Protein AF-A0A959NX27-F1 (afdb_monomer_lite)

Radius of gyration: 16.1 Å; chains: 1; bounding box: 42×27×46 Å

pLDDT: mean 94.36, std 4.88, range [65.06, 98.5]

Sequence (98 aa):
LVPRQDFQNFAYITDLAEFVITDGGSNQEELSYIGKPTILFREYTERTEGLEENVVLSKFDHDLIFDFVKNYKDYQRKPLNLKVTPSKLIVEFVKRST

Foldseek 3Di:
DDPDDDPVVVLVVQLPDQAEEDCDPVVLQSCLQQQGQYENADLDDPDPRLDVARYDDPNVPPVVVVVCVVPNVRNGDHGDDDPDDVVVVVVVVVVVVD

Structure (mmCIF, N/CA/C/O backbone):
data_AF-A0A959NX27-F1
#
_entry.id   AF-A0A959NX27-F1
#
loop_
_atom_site.group_PDB
_atom_site.id
_atom_site.type_symbol
_atom_site.label_atom_id
_atom_site.label_alt_id
_atom_site.label_comp_id
_atom_site.label_asym_id
_atom_site.label_entity_id
_atom_site.label_seq_id
_atom_site.pdbx_PDB_ins_code
_atom_site.Cartn_x
_atom_site.Cartn_y
_atom_site.Cartn_z
_atom_site.occupancy
_atom_site.B_iso_or_equiv
_atom_site.auth_seq_id
_atom_site.auth_comp_id
_atom_site.auth_asym_id
_atom_site.auth_atom_id
_atom_site.pdbx_PDB_model_num
ATOM 1 N N . LEU A 1 1 ? 17.582 11.004 3.378 1.00 83.12 1 LEU A N 1
ATOM 2 C CA . LEU A 1 1 ? 16.311 10.337 3.745 1.00 83.12 1 LEU A CA 1
ATOM 3 C C . LEU A 1 1 ? 15.424 11.353 4.443 1.00 83.12 1 LEU A C 1
ATOM 5 O O . 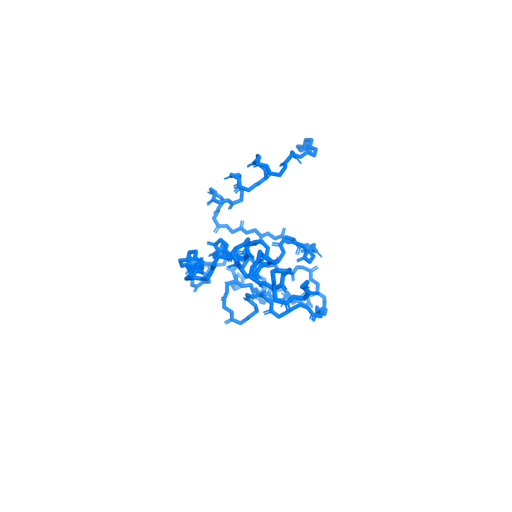LEU A 1 1 ? 15.955 12.182 5.175 1.00 83.12 1 LEU A O 1
ATOM 9 N N . VAL A 1 2 ? 14.116 11.315 4.195 1.00 90.06 2 VAL A N 1
ATOM 10 C CA . VAL A 1 2 ? 13.145 12.131 4.940 1.00 90.06 2 VAL A CA 1
ATOM 11 C C . VAL A 1 2 ? 13.007 11.540 6.356 1.00 90.06 2 VAL A C 1
ATOM 13 O O . VAL A 1 2 ? 13.046 10.314 6.482 1.00 90.06 2 VAL A O 1
ATOM 16 N N . PRO A 1 3 ? 12.884 12.352 7.426 1.00 94.81 3 PRO A N 1
ATOM 17 C CA . PRO A 1 3 ? 12.618 11.841 8.773 1.00 94.81 3 PRO A CA 1
ATOM 18 C C . PRO A 1 3 ? 11.346 10.986 8.831 1.00 94.81 3 PRO A C 1
ATOM 20 O O . PRO A 1 3 ? 10.479 11.096 7.963 1.00 94.81 3 PRO A O 1
ATOM 23 N N . ARG A 1 4 ? 11.192 10.164 9.877 1.00 91.75 4 ARG A N 1
ATOM 24 C CA . ARG A 1 4 ? 9.943 9.419 10.089 1.00 91.75 4 ARG A CA 1
ATOM 25 C C . ARG A 1 4 ? 8.781 10.404 10.207 1.00 91.75 4 ARG A C 1
ATOM 27 O O . ARG A 1 4 ? 8.795 11.270 11.076 1.00 91.75 4 ARG A O 1
ATOM 34 N N . GLN A 1 5 ? 7.797 10.246 9.332 1.00 94.38 5 GLN A N 1
ATOM 35 C CA . GLN A 1 5 ? 6.584 11.048 9.352 1.00 94.38 5 GLN A CA 1
ATOM 36 C C . GLN A 1 5 ? 5.635 10.531 10.436 1.00 94.38 5 GLN A C 1
ATOM 38 O O . GLN A 1 5 ? 5.629 9.338 10.761 1.00 94.38 5 GLN A O 1
ATOM 43 N N . ASP A 1 6 ? 4.838 11.429 11.003 1.00 95.56 6 ASP A N 1
ATOM 44 C CA . ASP A 1 6 ? 3.630 11.020 11.710 1.00 95.56 6 ASP A CA 1
ATOM 45 C C . ASP A 1 6 ? 2.588 10.476 10.719 1.00 95.56 6 ASP A C 1
ATOM 47 O O . ASP A 1 6 ? 2.734 10.575 9.499 1.00 95.56 6 ASP A O 1
ATOM 51 N N . PHE A 1 7 ? 1.531 9.877 11.261 1.00 91.38 7 PHE A N 1
ATOM 52 C CA . PHE A 1 7 ? 0.495 9.233 10.464 1.00 91.38 7 PHE A CA 1
ATOM 53 C C . PHE A 1 7 ? -0.223 10.202 9.511 1.00 91.38 7 PHE A C 1
ATOM 55 O O . PHE A 1 7 ? -0.491 9.846 8.368 1.00 91.38 7 PHE A O 1
ATOM 62 N N . GLN A 1 8 ? -0.516 11.428 9.956 1.00 93.75 8 GLN A N 1
ATOM 63 C CA . GLN A 1 8 ? -1.277 12.395 9.159 1.00 93.75 8 GLN A CA 1
ATOM 64 C C . GLN A 1 8 ? -0.464 12.861 7.954 1.00 93.75 8 GLN A C 1
ATOM 66 O O . GLN A 1 8 ? -0.962 12.863 6.829 1.00 93.75 8 GLN A O 1
ATOM 71 N N . ASN A 1 9 ? 0.804 13.197 8.185 1.00 95.06 9 ASN A N 1
ATOM 72 C CA . ASN A 1 9 ? 1.726 13.589 7.131 1.00 95.06 9 ASN A CA 1
ATOM 73 C C . ASN A 1 9 ? 2.000 12.427 6.176 1.00 95.06 9 ASN A C 1
ATOM 75 O O . ASN A 1 9 ? 1.997 12.624 4.963 1.00 95.06 9 ASN A O 1
ATOM 79 N N . PHE A 1 10 ? 2.179 11.210 6.695 1.00 92.81 10 PHE A N 1
ATOM 80 C CA . PHE A 1 10 ? 2.347 10.026 5.858 1.00 92.81 10 PHE A CA 1
ATOM 81 C C . PHE A 1 10 ? 1.138 9.798 4.943 1.00 92.81 10 PHE A C 1
ATOM 83 O O . PHE A 1 10 ? 1.322 9.694 3.733 1.00 92.81 10 PHE A O 1
ATOM 90 N N . ALA A 1 11 ? -0.079 9.795 5.495 1.00 92.62 11 ALA A N 1
ATOM 91 C CA . ALA A 1 11 ? -1.312 9.608 4.731 1.00 92.62 11 ALA A CA 1
ATOM 92 C C . ALA A 1 11 ? -1.512 10.700 3.668 1.00 92.62 11 ALA A C 1
ATOM 94 O O . ALA A 1 11 ? -1.901 10.410 2.541 1.00 92.62 11 ALA A O 1
ATOM 95 N N . TYR A 1 12 ? -1.200 11.956 4.001 1.00 94.56 12 TYR A N 1
ATOM 96 C CA . TYR A 1 12 ? -1.278 13.065 3.051 1.00 94.56 12 TYR A CA 1
ATOM 97 C C . TYR A 1 12 ? -0.283 12.908 1.892 1.00 94.56 12 TYR A C 1
ATOM 99 O O . TYR A 1 12 ? -0.641 13.069 0.727 1.00 94.56 12 TYR A O 1
ATOM 107 N N . ILE A 1 13 ? 0.970 12.564 2.198 1.00 94.75 13 ILE A N 1
ATOM 108 C CA . ILE A 1 13 ? 2.013 12.386 1.182 1.00 94.75 13 ILE A CA 1
ATOM 109 C C . ILE A 1 13 ? 1.678 11.202 0.267 1.00 94.75 13 ILE A C 1
ATOM 111 O O . ILE A 1 13 ? 1.843 11.308 -0.949 1.00 94.75 13 ILE A O 1
ATOM 115 N N . THR A 1 14 ? 1.205 10.084 0.821 1.00 94.50 14 THR A N 1
ATOM 116 C CA . THR A 1 14 ? 0.860 8.900 0.023 1.00 94.50 14 THR A CA 1
ATOM 117 C C . THR A 1 14 ? -0.388 9.111 -0.826 1.00 94.50 14 THR A C 1
ATOM 119 O O . THR A 1 14 ? -0.423 8.615 -1.951 1.00 94.50 14 THR A O 1
ATOM 122 N N . ASP A 1 15 ? -1.368 9.892 -0.365 1.00 93.50 15 ASP A N 1
ATOM 123 C CA . ASP A 1 15 ? -2.539 10.267 -1.169 1.00 93.50 15 ASP A CA 1
ATOM 124 C C . ASP A 1 15 ? -2.162 11.137 -2.382 1.00 93.50 15 ASP A C 1
ATOM 126 O O . ASP A 1 15 ? -2.715 10.966 -3.471 1.00 93.50 15 ASP A O 1
ATOM 130 N N . LEU A 1 16 ? -1.152 12.001 -2.243 1.00 95.38 16 LEU A N 1
ATOM 131 C CA . LEU A 1 16 ? -0.637 12.823 -3.345 1.00 95.38 16 LEU A CA 1
ATOM 132 C C . LEU A 1 16 ? 0.328 12.094 -4.288 1.00 95.38 16 LEU A C 1
ATOM 134 O O . LEU A 1 16 ? 0.538 12.551 -5.412 1.00 95.38 16 LEU A O 1
ATOM 138 N N . ALA A 1 17 ? 0.927 10.984 -3.858 1.00 96.50 17 ALA A N 1
ATOM 139 C CA . ALA A 1 17 ? 1.852 10.217 -4.686 1.00 96.50 17 ALA A CA 1
ATOM 140 C C . ALA A 1 17 ? 1.149 9.606 -5.911 1.00 96.50 17 ALA A C 1
ATOM 142 O O . ALA A 1 17 ? -0.052 9.347 -5.890 1.00 96.50 17 ALA A O 1
ATOM 143 N N . GLU A 1 18 ? 1.884 9.315 -6.981 1.00 97.69 18 GLU A N 1
ATOM 144 C CA . GLU A 1 18 ? 1.313 8.603 -8.135 1.00 97.69 18 GLU A CA 1
ATOM 145 C C . GLU A 1 18 ? 1.104 7.113 -7.837 1.00 97.69 18 GLU A C 1
ATOM 147 O O . GLU A 1 18 ? 0.058 6.544 -8.148 1.00 97.69 18 GLU A O 1
ATOM 152 N N . PHE A 1 19 ? 2.081 6.509 -7.163 1.00 98.12 19 PHE A N 1
ATOM 153 C CA . PHE A 1 19 ? 2.043 5.153 -6.634 1.00 98.12 19 PHE A CA 1
ATOM 154 C C . PHE A 1 19 ? 2.983 5.041 -5.428 1.00 98.12 19 PHE A C 1
ATOM 156 O O . PHE A 1 19 ? 3.802 5.930 -5.178 1.00 98.12 19 PHE A O 1
ATOM 163 N N . VAL A 1 20 ? 2.884 3.940 -4.685 1.00 98.00 20 VAL A N 1
ATOM 164 C CA . VAL A 1 20 ? 3.747 3.647 -3.532 1.00 98.00 20 VAL A CA 1
ATOM 165 C C . VAL A 1 20 ? 4.404 2.277 -3.692 1.00 98.00 20 VAL A C 1
ATOM 167 O O . VAL A 1 20 ? 3.800 1.338 -4.193 1.00 98.00 20 VAL A O 1
ATOM 170 N N . ILE A 1 21 ? 5.654 2.146 -3.255 1.00 97.69 21 ILE A N 1
ATOM 171 C CA . ILE A 1 21 ? 6.326 0.852 -3.094 1.00 97.69 21 ILE A CA 1
ATOM 172 C C . ILE A 1 21 ? 6.594 0.673 -1.603 1.00 97.69 21 ILE A C 1
ATOM 174 O O . ILE A 1 21 ? 7.177 1.557 -0.974 1.00 97.69 21 ILE A O 1
ATOM 178 N N . THR A 1 22 ? 6.160 -0.440 -1.021 1.00 96.75 22 THR A N 1
ATOM 179 C CA . THR A 1 22 ? 6.342 -0.705 0.411 1.00 96.75 22 THR A CA 1
ATOM 180 C C . THR A 1 22 ? 6.507 -2.192 0.687 1.00 96.75 22 THR A C 1
ATOM 182 O O . THR A 1 22 ? 5.903 -3.019 0.020 1.00 96.75 22 THR A O 1
ATOM 185 N N . ASP A 1 23 ? 7.309 -2.545 1.683 1.00 96.50 23 ASP A N 1
ATOM 186 C CA . ASP A 1 23 ? 7.406 -3.887 2.268 1.00 96.50 23 ASP A CA 1
ATOM 187 C C . ASP A 1 23 ? 6.496 -4.055 3.506 1.00 96.50 23 ASP A C 1
ATOM 189 O O . ASP A 1 23 ? 6.365 -5.152 4.049 1.00 96.50 23 ASP A O 1
ATOM 193 N N . GLY A 1 24 ? 5.848 -2.976 3.959 1.00 95.00 24 GLY A N 1
ATOM 194 C CA . GLY A 1 24 ? 5.046 -2.944 5.178 1.00 95.00 24 GLY A CA 1
ATOM 195 C C . GLY A 1 24 ? 3.599 -3.389 4.965 1.00 95.00 24 GLY A C 1
ATOM 196 O O . GLY A 1 24 ? 2.863 -2.788 4.188 1.00 95.00 24 GLY A O 1
ATOM 197 N N . GLY A 1 25 ? 3.151 -4.382 5.737 1.00 93.06 25 GLY A N 1
ATOM 198 C CA . GLY A 1 25 ? 1.760 -4.850 5.705 1.00 93.06 25 GLY A CA 1
ATOM 199 C C . GLY A 1 25 ? 0.729 -3.817 6.186 1.00 93.06 25 GLY A C 1
ATOM 200 O O . GLY A 1 25 ? -0.320 -3.689 5.573 1.00 93.06 25 GLY A O 1
ATOM 201 N N . SER A 1 26 ? 1.043 -3.016 7.213 1.00 93.25 26 SER A N 1
ATOM 202 C CA . SER A 1 26 ? 0.146 -1.925 7.657 1.00 93.25 26 SER A CA 1
ATOM 203 C C . SER A 1 26 ? -0.071 -0.895 6.548 1.00 93.25 26 SER A C 1
ATOM 205 O O . SER A 1 26 ? -1.187 -0.447 6.307 1.00 93.25 26 SER A O 1
ATOM 207 N N . ASN A 1 27 ? 1.001 -0.565 5.820 1.00 95.00 27 ASN A N 1
ATOM 208 C CA . ASN A 1 27 ? 0.916 0.351 4.691 1.00 95.00 27 ASN A CA 1
ATOM 209 C C . ASN A 1 27 ? 0.086 -0.262 3.556 1.00 95.00 27 ASN A C 1
ATOM 211 O O . ASN A 1 27 ? -0.706 0.452 2.953 1.00 95.00 27 ASN A O 1
ATOM 215 N N . GLN A 1 28 ? 0.225 -1.568 3.278 1.00 96.06 28 GLN A N 1
ATOM 216 C CA . GLN A 1 28 ? -0.643 -2.276 2.325 1.00 96.06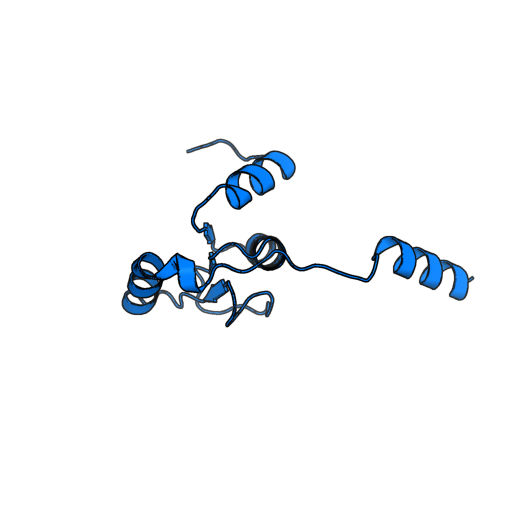 28 GLN A CA 1
ATOM 217 C C . GLN A 1 28 ? -2.125 -2.068 2.672 1.00 96.06 28 GLN A C 1
ATOM 219 O O . GLN A 1 28 ? -2.901 -1.686 1.798 1.00 96.06 28 GLN A O 1
ATOM 224 N N . GLU A 1 29 ? -2.516 -2.290 3.930 1.00 94.69 29 GLU A N 1
ATOM 225 C CA . GLU A 1 29 ? -3.909 -2.144 4.370 1.00 94.69 29 GLU A CA 1
ATOM 226 C C . GLU A 1 29 ? -4.401 -0.710 4.144 1.00 94.69 29 GLU A C 1
ATOM 228 O O . GLU A 1 29 ? -5.406 -0.500 3.465 1.00 94.69 29 GLU A O 1
ATOM 233 N N . GLU A 1 30 ? -3.664 0.291 4.621 1.00 94.38 30 GLU A N 1
ATOM 234 C CA . GLU A 1 30 ? -4.023 1.710 4.486 1.00 94.38 30 GLU A CA 1
ATOM 235 C C . GLU A 1 30 ? -4.125 2.162 3.021 1.00 94.38 30 GLU A C 1
ATOM 237 O O . GLU A 1 30 ? -5.111 2.787 2.619 1.00 94.38 30 GLU A O 1
ATOM 242 N N . LEU A 1 31 ? -3.140 1.803 2.196 1.00 95.94 31 LEU A N 1
ATOM 243 C CA . LEU A 1 31 ? -3.106 2.156 0.775 1.00 95.94 31 LEU A CA 1
ATOM 244 C C . LEU A 1 31 ? -4.208 1.442 -0.012 1.00 95.94 31 LEU A C 1
ATOM 246 O O . LEU A 1 31 ? -4.712 1.999 -0.991 1.00 95.94 31 LEU A O 1
ATOM 250 N N . SER A 1 32 ? -4.637 0.254 0.430 1.00 95.75 32 SER A N 1
ATOM 251 C CA . SER A 1 32 ? -5.831 -0.397 -0.109 1.00 95.75 32 SER A CA 1
ATOM 252 C C . SER A 1 32 ? -7.074 0.468 0.117 1.00 95.75 32 SER A C 1
ATOM 254 O O . SER A 1 32 ? -7.823 0.698 -0.833 1.00 95.75 32 SER A O 1
ATOM 256 N N . TYR A 1 33 ? -7.268 1.029 1.316 1.00 93.44 33 TYR A N 1
ATOM 257 C CA . TYR A 1 33 ? -8.426 1.874 1.623 1.00 93.44 33 TYR A CA 1
ATOM 258 C C . TYR A 1 33 ? -8.428 3.175 0.828 1.00 93.44 33 TYR A C 1
ATOM 260 O O . TYR A 1 33 ? -9.483 3.590 0.346 1.00 93.44 33 TYR A O 1
ATOM 268 N N . ILE A 1 34 ? -7.259 3.789 0.651 1.00 94.25 34 ILE A N 1
ATOM 269 C CA . ILE A 1 34 ? -7.095 5.010 -0.151 1.00 94.25 34 ILE A CA 1
ATOM 270 C C . ILE A 1 34 ? -7.250 4.710 -1.652 1.00 94.25 34 ILE A C 1
ATOM 272 O O . ILE A 1 34 ? -7.704 5.558 -2.414 1.00 94.25 34 ILE A O 1
ATOM 276 N N . GLY A 1 35 ? -6.922 3.493 -2.090 1.00 96.06 35 GLY A N 1
ATOM 277 C CA . GLY A 1 35 ? -6.980 3.103 -3.498 1.00 96.06 35 GLY A CA 1
ATOM 278 C C . GLY A 1 35 ? -5.768 3.554 -4.316 1.00 96.06 35 GLY A C 1
ATOM 279 O O . GLY A 1 35 ? -5.860 3.707 -5.536 1.00 96.06 35 GLY A O 1
ATOM 280 N N . LYS A 1 36 ? -4.634 3.782 -3.647 1.00 97.62 36 LYS A N 1
ATOM 281 C CA . LYS A 1 36 ? -3.374 4.188 -4.275 1.00 97.62 36 LYS A CA 1
ATOM 282 C C . LYS A 1 36 ? -2.723 2.978 -4.962 1.00 97.62 36 LYS A C 1
ATOM 284 O O . LYS A 1 36 ? -2.559 1.956 -4.286 1.00 97.62 36 LYS A O 1
ATOM 289 N N . PRO A 1 37 ? -2.319 3.062 -6.245 1.00 98.31 37 PRO A N 1
ATOM 290 C CA . PRO A 1 37 ? -1.497 2.030 -6.868 1.00 98.31 37 PRO A CA 1
ATOM 291 C C . PRO A 1 37 ? -0.290 1.710 -5.996 1.00 98.31 37 PRO A C 1
ATOM 293 O O . PRO A 1 37 ? 0.450 2.614 -5.599 1.00 98.31 37 PRO A O 1
ATOM 296 N N . THR A 1 38 ? -0.106 0.438 -5.666 1.00 98.38 38 THR A N 1
ATOM 297 C CA . THR A 1 38 ? 0.900 0.028 -4.690 1.00 98.38 38 THR A CA 1
ATOM 298 C C . THR A 1 38 ? 1.610 -1.242 -5.126 1.00 98.38 38 THR A C 1
ATOM 300 O O . THR A 1 38 ? 0.971 -2.255 -5.392 1.00 98.38 38 THR A O 1
ATOM 303 N N . ILE A 1 39 ? 2.940 -1.224 -5.116 1.00 98.31 39 ILE A N 1
ATOM 304 C CA . ILE A 1 39 ? 3.736 -2.451 -5.111 1.00 98.31 39 ILE A CA 1
ATOM 305 C C . ILE A 1 39 ? 3.982 -2.854 -3.663 1.00 98.31 39 ILE A C 1
ATOM 307 O O . ILE A 1 39 ? 4.616 -2.119 -2.899 1.00 98.31 39 ILE A O 1
ATOM 311 N N . LEU A 1 40 ? 3.530 -4.052 -3.308 1.00 98.19 40 LEU A N 1
ATOM 312 C CA . LEU A 1 40 ? 3.956 -4.726 -2.095 1.00 98.19 40 LEU A CA 1
ATOM 313 C C . LEU A 1 40 ? 5.247 -5.487 -2.393 1.00 98.19 40 LEU A C 1
ATOM 315 O O . LEU A 1 40 ? 5.242 -6.521 -3.063 1.00 98.19 40 LEU A O 1
ATOM 319 N N . PHE A 1 41 ? 6.362 -4.960 -1.904 1.00 97.69 41 PHE A N 1
ATOM 320 C CA . PHE A 1 41 ? 7.704 -5.457 -2.173 1.00 97.69 41 PHE A CA 1
ATOM 321 C C . PHE A 1 41 ? 8.052 -6.653 -1.273 1.00 97.69 41 PHE A C 1
ATOM 323 O O . PHE A 1 41 ? 8.899 -6.572 -0.385 1.00 97.69 41 PHE A O 1
ATOM 330 N N . ARG A 1 42 ? 7.331 -7.762 -1.470 1.00 97.06 42 ARG A N 1
ATOM 331 C CA . ARG A 1 42 ? 7.446 -9.017 -0.711 1.00 97.06 42 ARG A CA 1
ATOM 332 C C . ARG A 1 42 ? 7.287 -10.220 -1.644 1.00 97.06 42 ARG A C 1
ATOM 334 O O . ARG A 1 42 ? 6.715 -10.105 -2.725 1.00 97.06 42 ARG A O 1
ATOM 341 N N . GLU A 1 43 ? 7.725 -11.389 -1.179 1.00 97.12 43 GLU A N 1
ATOM 342 C CA . GLU A 1 43 ? 7.472 -12.672 -1.854 1.00 97.12 43 GLU A CA 1
ATOM 343 C C . GLU A 1 43 ? 6.107 -13.276 -1.500 1.00 97.12 43 GLU A C 1
ATOM 345 O O . GLU A 1 43 ? 5.407 -13.801 -2.363 1.00 97.12 43 GLU A O 1
ATOM 350 N N . TYR A 1 44 ? 5.691 -13.131 -0.240 1.00 95.56 44 TYR A N 1
ATOM 351 C CA . TYR A 1 44 ? 4.416 -13.620 0.280 1.00 95.56 44 TYR A CA 1
ATOM 352 C C . TYR A 1 44 ? 3.786 -12.568 1.190 1.00 95.56 44 TYR A C 1
ATOM 354 O O . TYR A 1 44 ? 4.489 -11.783 1.835 1.00 95.56 44 TYR A O 1
ATOM 362 N N . THR A 1 45 ? 2.460 -12.587 1.283 1.00 94.88 45 THR A N 1
ATOM 363 C CA . THR A 1 45 ? 1.708 -11.807 2.265 1.00 94.88 45 THR A CA 1
ATOM 364 C C . THR A 1 45 ? 0.513 -12.614 2.752 1.00 94.88 45 THR A C 1
ATOM 366 O O . THR A 1 45 ? -0.130 -13.331 1.991 1.00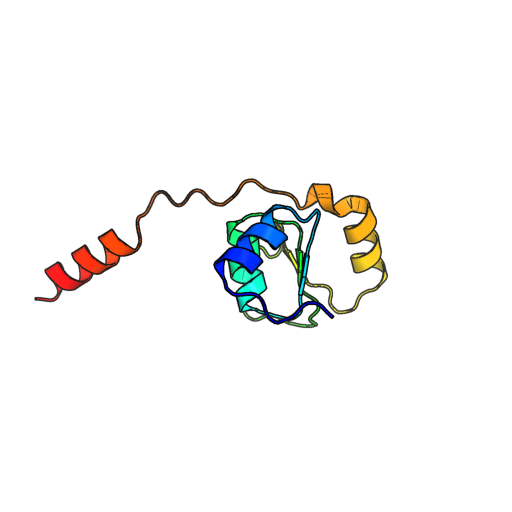 94.88 45 THR A O 1
ATOM 369 N N . GLU A 1 46 ? 0.247 -12.514 4.043 1.00 93.25 46 GLU A N 1
ATOM 370 C CA . GLU A 1 46 ? -0.927 -13.055 4.717 1.00 93.25 46 GLU A CA 1
ATOM 371 C C . GLU A 1 46 ? -2.157 -12.141 4.577 1.00 93.25 46 GLU A C 1
ATOM 373 O O . GLU A 1 46 ? -3.275 -12.555 4.872 1.00 93.25 46 GLU A O 1
ATOM 378 N N . ARG A 1 47 ? -1.935 -10.894 4.143 1.00 92.69 47 ARG A N 1
ATOM 379 C CA . ARG A 1 47 ? -2.946 -9.844 4.005 1.00 92.69 47 ARG A CA 1
ATOM 380 C C . ARG A 1 47 ? -3.530 -9.838 2.607 1.00 92.69 47 ARG A C 1
ATOM 382 O O . ARG A 1 47 ? -2.786 -9.770 1.627 1.00 92.69 47 ARG A O 1
ATOM 389 N N . THR A 1 48 ? -4.851 -9.850 2.520 1.00 95.25 48 THR A N 1
ATOM 390 C CA . THR A 1 48 ? -5.586 -9.872 1.250 1.00 95.25 48 THR A CA 1
ATOM 391 C C . THR A 1 48 ? -5.969 -8.480 0.756 1.00 95.25 48 THR A C 1
ATOM 393 O O . THR A 1 48 ? -6.383 -8.320 -0.386 1.00 95.25 48 THR A O 1
ATOM 396 N N . GLU A 1 49 ? -5.837 -7.463 1.603 1.00 95.8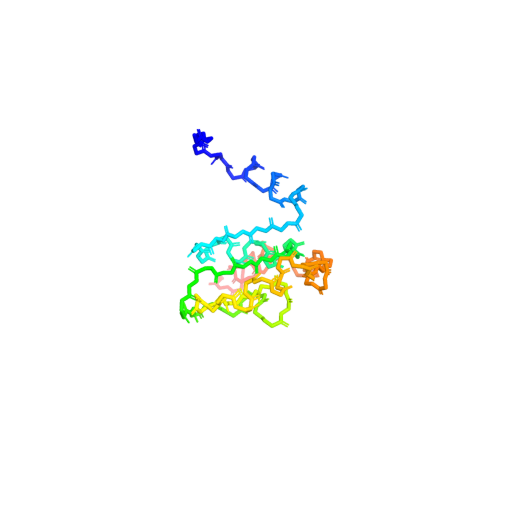1 49 GLU A N 1
ATOM 397 C CA . GLU A 1 49 ? -6.292 -6.101 1.354 1.00 95.81 49 GLU A CA 1
ATOM 398 C C . GLU A 1 49 ? -5.635 -5.509 0.100 1.00 95.81 49 GLU A C 1
ATOM 400 O O . GLU A 1 49 ? -4.412 -5.356 0.023 1.00 95.81 49 GLU A O 1
ATOM 405 N N . GLY A 1 50 ? -6.476 -5.183 -0.885 1.00 95.62 50 GLY A N 1
ATOM 406 C CA . GLY A 1 50 ? -6.091 -4.558 -2.148 1.00 95.62 50 GLY A CA 1
ATOM 407 C C . GLY A 1 50 ? -5.362 -5.467 -3.139 1.00 95.62 50 GLY A C 1
ATOM 408 O O . GLY A 1 50 ? -5.083 -5.002 -4.245 1.00 95.62 50 GLY A O 1
ATOM 409 N N . LEU A 1 51 ? -5.047 -6.721 -2.783 1.00 96.38 51 LEU A N 1
ATOM 410 C CA . LEU A 1 51 ? -4.446 -7.668 -3.726 1.00 96.38 51 LEU A CA 1
ATOM 411 C C . LEU A 1 51 ? -5.375 -7.886 -4.918 1.00 96.38 51 LEU A C 1
ATOM 413 O O . LEU A 1 51 ? -6.590 -7.920 -4.754 1.00 96.38 51 LEU A O 1
ATOM 417 N N . GLU A 1 52 ? -4.784 -8.029 -6.106 1.00 89.00 52 GLU A N 1
ATOM 418 C CA . GLU A 1 52 ? -5.507 -8.185 -7.383 1.00 89.00 52 GLU A CA 1
ATOM 419 C C . GLU A 1 52 ? -6.359 -6.961 -7.779 1.00 89.00 52 GLU A C 1
ATOM 421 O O . GLU A 1 52 ? -6.996 -6.964 -8.830 1.00 89.00 52 GLU A O 1
ATOM 426 N N . GLU A 1 53 ? -6.336 -5.893 -6.975 1.00 95.38 53 GLU A N 1
ATOM 427 C CA . GLU A 1 53 ? -7.012 -4.626 -7.237 1.00 95.38 53 GLU A CA 1
ATOM 428 C C . GLU A 1 53 ? -5.979 -3.503 -7.410 1.00 95.38 53 GLU A C 1
ATOM 430 O O . GLU A 1 53 ? -5.443 -3.312 -8.495 1.00 95.38 53 GLU A O 1
ATOM 435 N N . ASN A 1 54 ? -5.683 -2.746 -6.348 1.00 97.44 54 ASN A N 1
ATOM 436 C CA . ASN A 1 54 ? -4.743 -1.624 -6.385 1.00 97.44 54 ASN A CA 1
ATOM 437 C C . ASN A 1 54 ? -3.353 -1.967 -5.832 1.00 97.44 54 ASN A C 1
ATOM 439 O O . ASN A 1 54 ? -2.445 -1.138 -5.911 1.00 97.44 54 ASN A O 1
ATOM 443 N N . VAL A 1 55 ? -3.190 -3.157 -5.252 1.00 98.06 55 VAL A N 1
ATOM 444 C CA . VAL A 1 55 ? -1.932 -3.660 -4.701 1.00 98.06 55 VAL A CA 1
ATOM 445 C C . VAL A 1 55 ? -1.450 -4.844 -5.532 1.00 98.06 55 VAL A C 1
ATOM 447 O O . VAL A 1 55 ? -2.155 -5.839 -5.704 1.00 98.06 55 VAL A O 1
ATOM 450 N N . VAL A 1 56 ? -0.202 -4.768 -5.981 1.00 98.06 56 VAL A N 1
ATOM 451 C CA . VAL A 1 56 ? 0.485 -5.844 -6.693 1.00 98.06 56 VAL A CA 1
ATOM 452 C C . VAL A 1 56 ? 1.589 -6.409 -5.803 1.00 98.06 56 VAL A C 1
ATOM 454 O O . VAL A 1 56 ? 2.497 -5.690 -5.385 1.00 98.06 56 VAL A O 1
ATOM 457 N N . LEU A 1 57 ? 1.524 -7.709 -5.510 1.00 98.00 57 LEU A N 1
ATOM 458 C CA . LEU A 1 57 ? 2.596 -8.425 -4.818 1.00 98.00 57 LEU A CA 1
ATOM 459 C C . LEU A 1 57 ? 3.762 -8.642 -5.786 1.00 98.00 57 LEU A C 1
ATOM 461 O O . LEU A 1 57 ? 3.616 -9.375 -6.762 1.00 98.00 57 LEU A O 1
ATOM 465 N N . SER A 1 58 ? 4.911 -8.019 -5.514 1.00 97.75 58 SER A N 1
ATOM 466 C CA . SER A 1 58 ? 6.015 -7.992 -6.476 1.00 97.75 58 SER A CA 1
ATOM 467 C C . SER A 1 58 ? 6.631 -9.358 -6.732 1.00 97.75 58 SER A C 1
ATOM 469 O O . SER A 1 58 ? 7.096 -9.608 -7.837 1.00 97.75 58 SER A O 1
ATOM 471 N N . LYS A 1 59 ? 6.723 -10.208 -5.701 1.00 98.00 59 LYS A N 1
ATOM 472 C CA . LYS A 1 59 ? 7.520 -11.448 -5.716 1.00 98.00 59 LYS A CA 1
ATOM 473 C C . LYS A 1 59 ? 8.967 -11.254 -6.173 1.00 98.00 59 LYS A C 1
ATOM 475 O O . LYS A 1 59 ? 9.618 -12.202 -6.596 1.00 98.00 59 LYS A O 1
ATOM 480 N N . PHE A 1 60 ? 9.451 -10.014 -6.085 1.00 97.81 60 PHE A N 1
ATOM 481 C CA . PHE A 1 60 ? 10.718 -9.564 -6.661 1.00 97.81 60 PHE A CA 1
ATOM 482 C C . PHE A 1 60 ? 10.862 -9.864 -8.166 1.00 97.81 60 PHE A C 1
ATOM 484 O O . PHE A 1 60 ? 11.974 -9.890 -8.688 1.00 97.81 60 PHE A O 1
ATOM 491 N N . ASP A 1 61 ? 9.743 -10.054 -8.867 1.00 98.50 61 ASP A N 1
ATOM 492 C CA . ASP A 1 61 ? 9.699 -10.242 -10.309 1.00 98.50 61 ASP A CA 1
ATOM 493 C C . ASP A 1 61 ? 9.912 -8.889 -10.996 1.00 98.50 61 ASP A C 1
ATOM 495 O O . ASP A 1 61 ? 9.120 -7.951 -10.860 1.00 98.50 61 ASP A O 1
ATOM 499 N N . HIS A 1 62 ? 11.032 -8.778 -11.706 1.00 97.94 62 HIS A N 1
ATOM 500 C CA . HIS A 1 62 ? 11.417 -7.547 -12.379 1.00 97.94 62 HIS A CA 1
ATOM 501 C C . HIS A 1 62 ? 10.430 -7.154 -13.477 1.00 97.94 62 HIS A C 1
ATOM 503 O O . HIS A 1 62 ? 10.089 -5.975 -13.561 1.00 97.94 62 HIS A O 1
ATOM 509 N N . ASP A 1 63 ? 9.962 -8.103 -14.285 1.00 98.44 63 ASP A N 1
ATOM 510 C CA . ASP A 1 63 ? 9.075 -7.814 -15.411 1.00 98.44 63 ASP A CA 1
ATOM 511 C C . ASP A 1 63 ? 7.734 -7.286 -14.902 1.00 98.44 63 ASP A C 1
ATOM 513 O O . ASP A 1 63 ? 7.233 -6.279 -15.403 1.00 98.44 63 ASP A O 1
ATOM 517 N N . LEU A 1 64 ? 7.210 -7.887 -13.832 1.00 98.00 64 LEU A N 1
ATOM 518 C CA . LEU A 1 64 ? 6.000 -7.427 -13.155 1.00 98.00 64 LEU A CA 1
ATOM 519 C C . LEU A 1 64 ? 6.171 -6.026 -12.551 1.00 98.00 64 LEU A C 1
ATOM 521 O O . LEU A 1 64 ? 5.289 -5.179 -12.702 1.00 98.00 64 LEU A O 1
ATOM 525 N N . ILE A 1 65 ? 7.298 -5.747 -11.887 1.00 98.25 65 ILE A N 1
ATOM 526 C CA . ILE A 1 65 ? 7.568 -4.412 -11.331 1.00 98.25 65 ILE A CA 1
ATOM 527 C C . ILE A 1 65 ? 7.660 -3.372 -12.456 1.00 98.25 65 ILE A C 1
ATOM 529 O O . ILE A 1 65 ? 7.094 -2.285 -12.332 1.00 98.25 65 ILE A O 1
ATOM 533 N N . PHE A 1 66 ? 8.359 -3.682 -13.550 1.00 98.31 66 PHE A N 1
ATOM 534 C CA . PHE A 1 66 ? 8.490 -2.773 -14.689 1.00 98.31 66 PHE A CA 1
ATOM 535 C C . PHE A 1 66 ? 7.152 -2.529 -15.388 1.00 98.31 66 PHE A C 1
ATOM 537 O O . PHE A 1 66 ? 6.850 -1.381 -15.727 1.00 98.31 66 PHE A O 1
ATOM 544 N N . ASP A 1 67 ? 6.344 -3.572 -15.571 1.00 98.38 67 ASP A N 1
ATOM 545 C CA . ASP A 1 67 ? 5.002 -3.446 -16.135 1.00 98.38 67 ASP A CA 1
ATOM 546 C C . ASP A 1 67 ? 4.106 -2.573 -15.247 1.00 98.38 67 ASP A C 1
ATOM 548 O O . ASP A 1 67 ? 3.490 -1.623 -15.735 1.00 98.38 67 ASP A O 1
ATOM 552 N N . PHE A 1 68 ? 4.135 -2.788 -13.928 1.00 98.19 68 PHE A N 1
ATOM 553 C CA . PHE A 1 68 ? 3.435 -1.923 -12.981 1.00 98.19 68 PHE A CA 1
ATOM 554 C C . PHE A 1 68 ? 3.889 -0.467 -13.098 1.00 98.19 68 PHE A C 1
ATOM 556 O O . PHE A 1 68 ? 3.054 0.421 -13.203 1.00 98.19 68 PHE A O 1
ATOM 563 N N . VAL A 1 69 ? 5.195 -0.181 -13.104 1.00 97.69 69 VAL A N 1
ATOM 564 C CA . VAL A 1 69 ? 5.688 1.208 -13.185 1.00 97.69 69 VAL A CA 1
ATOM 565 C C . VAL A 1 69 ? 5.256 1.879 -14.491 1.00 97.69 69 VAL A C 1
ATOM 567 O O . VAL A 1 69 ? 4.976 3.077 -14.505 1.00 97.69 69 VAL A O 1
ATOM 570 N N . LYS A 1 70 ? 5.157 1.124 -15.589 1.00 98.25 70 LYS A N 1
ATOM 571 C CA . LYS A 1 70 ? 4.670 1.637 -16.874 1.00 98.25 70 LYS A CA 1
ATOM 572 C C . LYS A 1 70 ? 3.158 1.895 -16.867 1.00 98.25 70 LYS A C 1
ATOM 574 O O . LYS A 1 70 ? 2.712 2.860 -17.487 1.00 98.25 70 LYS A O 1
ATOM 579 N N . ASN A 1 71 ? 2.400 1.063 -16.155 1.00 98.12 71 ASN A N 1
ATOM 580 C CA . ASN A 1 71 ? 0.940 0.999 -16.220 1.00 98.12 71 ASN A CA 1
ATOM 581 C C . ASN A 1 71 ? 0.252 1.265 -14.862 1.00 98.12 71 ASN A C 1
ATOM 583 O O . ASN A 1 71 ? -0.894 0.880 -14.661 1.00 98.12 71 ASN A O 1
ATOM 587 N N . TYR A 1 72 ? 0.912 1.940 -13.910 1.00 98.12 72 TYR A N 1
ATOM 588 C CA . TYR A 1 72 ? 0.435 2.074 -12.517 1.00 98.12 72 TYR A CA 1
ATOM 589 C C . TYR A 1 72 ? -0.975 2.671 -12.407 1.00 98.12 72 TYR A C 1
ATOM 591 O O . TYR A 1 72 ? -1.704 2.382 -11.462 1.00 98.12 72 TYR A O 1
ATOM 599 N N . LYS A 1 73 ? -1.373 3.495 -13.383 1.00 97.69 73 LYS A N 1
ATOM 600 C CA . LYS A 1 73 ? -2.701 4.118 -13.449 1.00 97.69 73 LYS A CA 1
ATOM 601 C C . LYS A 1 73 ? -3.831 3.097 -13.555 1.00 97.69 73 LYS A C 1
ATOM 603 O O . LYS A 1 73 ? -4.923 3.385 -13.075 1.00 97.69 73 LYS A O 1
ATOM 608 N N . ASP A 1 74 ? -3.568 1.917 -14.109 1.00 97.44 74 ASP A N 1
ATOM 609 C CA . ASP A 1 74 ? -4.559 0.842 -14.238 1.00 97.44 74 ASP A CA 1
ATOM 610 C C . ASP A 1 74 ? -4.938 0.251 -12.873 1.00 97.44 74 ASP A C 1
ATOM 612 O O . ASP A 1 74 ? -6.040 -0.259 -12.689 1.00 97.44 74 ASP A O 1
ATOM 616 N N . TYR A 1 75 ? -4.052 0.402 -11.886 1.00 97.25 75 TYR A N 1
ATOM 617 C CA . TYR A 1 75 ? -4.255 -0.022 -10.503 1.00 97.25 75 TYR A CA 1
ATOM 618 C C . TYR A 1 75 ? -4.860 1.091 -9.635 1.00 97.25 75 TYR A C 1
ATOM 620 O O . TYR A 1 75 ? -5.041 0.914 -8.429 1.00 97.25 75 TYR A O 1
ATOM 628 N N . GLN A 1 76 ? -5.148 2.272 -10.196 1.00 95.62 76 GLN A N 1
ATOM 629 C CA . GLN A 1 76 ? -5.725 3.366 -9.424 1.00 95.62 76 GLN A CA 1
ATOM 630 C C . GLN A 1 76 ? -7.221 3.137 -9.250 1.00 95.62 76 GLN A C 1
ATOM 632 O O . GLN A 1 76 ? -7.969 3.012 -10.219 1.00 95.62 76 GLN A O 1
ATOM 637 N N . ARG A 1 77 ? -7.686 3.168 -8.000 1.00 93.50 77 ARG A N 1
ATOM 638 C CA . ARG A 1 77 ? -9.112 3.053 -7.687 1.00 93.50 77 ARG A CA 1
ATOM 639 C C . ARG A 1 77 ? -9.597 4.210 -6.833 1.00 93.50 77 ARG A C 1
ATOM 641 O O . ARG A 1 77 ? -8.821 4.971 -6.263 1.00 93.50 77 ARG A O 1
ATOM 648 N N . LYS A 1 78 ? -10.918 4.345 -6.746 1.00 93.38 78 LYS A N 1
ATOM 649 C CA . LYS A 1 78 ? -11.533 5.278 -5.799 1.00 93.38 78 LYS A CA 1
ATOM 650 C C . LYS A 1 78 ? -11.325 4.765 -4.368 1.00 93.38 78 LYS A C 1
ATOM 652 O O . LYS A 1 78 ? -11.419 3.551 -4.175 1.00 93.38 78 LYS A O 1
ATOM 657 N N . PRO A 1 79 ? -11.130 5.659 -3.383 1.00 92.31 79 PRO A N 1
ATOM 658 C CA . PRO A 1 79 ? -11.101 5.269 -1.982 1.00 92.31 79 PRO A CA 1
ATOM 659 C C . PRO A 1 79 ? -12.336 4.448 -1.596 1.00 92.31 79 PRO A C 1
ATOM 661 O O . PRO A 1 79 ? -13.453 4.723 -2.057 1.00 92.31 79 PRO A O 1
ATOM 664 N N . LEU A 1 80 ? -12.140 3.443 -0.745 1.00 88.50 80 LEU A N 1
ATOM 665 C CA . LEU A 1 80 ? -13.215 2.581 -0.264 1.00 88.50 80 LEU A CA 1
ATOM 666 C C . LEU A 1 80 ? -14.230 3.401 0.542 1.00 88.50 80 LEU A C 1
ATOM 668 O O . LEU A 1 80 ? -13.914 3.989 1.574 1.00 88.50 80 LEU A O 1
ATOM 672 N N . ASN A 1 81 ? -15.485 3.403 0.090 1.00 83.44 81 ASN A N 1
ATOM 673 C CA . ASN A 1 81 ? -16.577 4.052 0.807 1.00 83.44 81 ASN A CA 1
ATOM 674 C C . ASN A 1 81 ? -17.268 3.052 1.743 1.00 83.44 81 ASN A C 1
ATOM 676 O O . ASN A 1 81 ? -18.183 2.323 1.344 1.00 83.44 81 ASN A O 1
ATOM 680 N N . LEU A 1 82 ? -16.822 3.013 2.998 1.00 81.19 82 LEU A N 1
ATOM 681 C CA . LEU A 1 82 ? -17.418 2.165 4.024 1.00 81.19 82 LEU A CA 1
ATOM 682 C C . LEU A 1 82 ? -18.758 2.761 4.480 1.00 81.19 82 LEU A C 1
ATOM 684 O O . LEU A 1 82 ? -18.811 3.762 5.189 1.00 81.19 82 LEU A O 1
ATOM 688 N N . LYS A 1 83 ? -19.868 2.109 4.111 1.00 83.69 83 LYS A N 1
ATOM 689 C CA . LYS A 1 83 ? -21.220 2.487 4.578 1.00 83.69 83 LYS A CA 1
ATOM 690 C C . LYS A 1 83 ? -21.427 2.248 6.076 1.00 83.69 83 LYS A C 1
ATOM 692 O O . LYS A 1 83 ? -22.386 2.748 6.661 1.00 83.69 83 LYS A O 1
ATOM 697 N N . VAL A 1 84 ? -20.569 1.429 6.673 1.00 82.88 84 VAL A N 1
ATOM 698 C CA . VAL A 1 84 ? -20.663 1.008 8.065 1.00 82.88 84 VAL A CA 1
ATOM 699 C C . VAL A 1 84 ? -19.688 1.827 8.890 1.00 82.88 84 VAL A C 1
ATOM 701 O O . VAL A 1 84 ? -18.532 1.983 8.515 1.00 82.88 84 VAL A O 1
ATOM 704 N N . THR A 1 85 ? -20.151 2.331 10.029 1.00 88.25 85 THR A N 1
ATOM 705 C CA . THR A 1 85 ? -19.322 3.077 10.972 1.00 88.25 85 THR A CA 1
ATOM 706 C C . THR A 1 85 ? -18.805 2.129 12.059 1.00 88.25 85 THR A C 1
ATOM 708 O O . THR A 1 85 ? -19.599 1.659 12.880 1.00 88.25 85 THR A O 1
ATOM 711 N N . PRO A 1 86 ? -17.488 1.833 12.111 1.00 88.31 86 PRO A N 1
ATOM 712 C CA . PRO A 1 86 ? -16.940 0.885 13.085 1.00 88.31 86 PRO A CA 1
ATOM 713 C C . PRO A 1 86 ? -17.239 1.284 14.531 1.00 88.31 86 PRO A C 1
ATOM 715 O O . PRO A 1 86 ? -17.598 0.444 15.350 1.00 88.31 86 PRO A O 1
ATOM 718 N N . SER A 1 87 ? -17.190 2.585 14.836 1.00 92.56 87 SER A N 1
ATOM 719 C CA . SER A 1 87 ? -17.537 3.112 16.159 1.00 92.56 87 SER A CA 1
ATOM 720 C C . SER A 1 87 ? -18.976 2.787 16.561 1.00 92.56 87 SER A C 1
ATOM 722 O O . SER A 1 87 ? -19.217 2.400 17.701 1.00 92.56 87 SER A O 1
ATOM 724 N N . LYS A 1 88 ? -19.933 2.872 15.629 1.00 91.81 88 L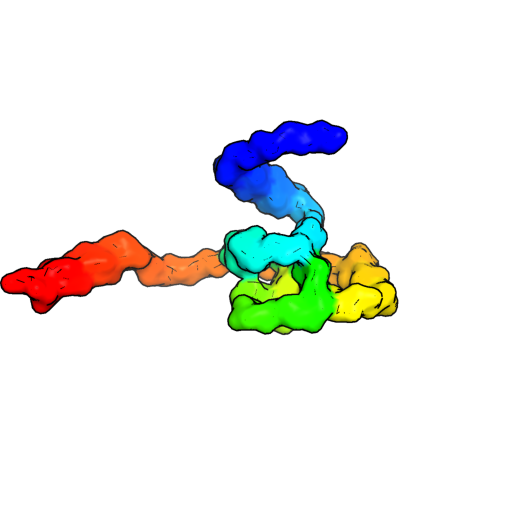YS A N 1
ATOM 725 C CA . LYS A 1 88 ? -21.328 2.505 15.893 1.00 91.81 88 LYS A CA 1
ATOM 726 C C . LYS A 1 88 ? -21.465 1.011 16.162 1.00 91.81 88 LYS A C 1
ATOM 728 O O . LYS A 1 88 ? -22.136 0.652 17.123 1.00 91.81 88 LYS A O 1
ATOM 733 N N . LEU A 1 89 ? -20.800 0.164 15.372 1.00 93.06 89 LEU A N 1
ATOM 734 C CA . LEU A 1 89 ? -20.794 -1.285 15.599 1.00 93.06 89 LEU A CA 1
ATOM 735 C C . LEU A 1 89 ? -20.235 -1.641 16.979 1.00 93.06 89 LEU A C 1
ATOM 737 O O . LEU A 1 89 ? -20.841 -2.435 17.693 1.00 93.06 89 LEU A O 1
ATOM 741 N N . ILE A 1 90 ? -19.116 -1.028 17.371 1.00 94.44 90 ILE A N 1
ATOM 742 C CA . ILE A 1 90 ? -18.498 -1.247 18.685 1.00 94.44 90 ILE A CA 1
ATOM 743 C C . ILE A 1 90 ? -19.457 -0.816 19.800 1.00 94.44 90 ILE A C 1
ATOM 745 O O . ILE A 1 90 ? -19.694 -1.579 20.734 1.00 94.44 90 ILE A O 1
ATOM 749 N N . VAL A 1 91 ? -20.061 0.373 19.693 1.00 94.88 91 VAL A N 1
ATOM 750 C CA . VAL A 1 91 ? -21.034 0.865 20.683 1.00 94.88 91 VAL A CA 1
ATOM 751 C C . VAL A 1 91 ? -22.246 -0.064 20.785 1.00 94.88 91 VAL A C 1
ATOM 753 O O . VAL A 1 91 ? -22.685 -0.376 21.890 1.00 94.88 91 VAL A O 1
ATOM 756 N N . GLU A 1 92 ? -22.798 -0.516 19.659 1.00 94.94 92 GLU A N 1
ATOM 757 C CA . GLU A 1 92 ? -23.932 -1.446 19.641 1.00 94.94 92 GLU A CA 1
ATOM 758 C C . GLU A 1 92 ? -23.571 -2.811 20.235 1.00 94.94 92 GLU A C 1
ATOM 760 O O . GLU A 1 92 ? -24.360 -3.367 20.997 1.00 94.94 92 GLU A O 1
ATOM 765 N N . PHE A 1 93 ? -22.380 -3.333 19.937 1.00 95.75 93 PHE A N 1
ATOM 766 C CA . PHE A 1 93 ? -21.885 -4.589 20.495 1.00 95.75 93 PHE A CA 1
ATOM 767 C C . PHE A 1 93 ? -21.747 -4.519 22.020 1.00 95.75 93 PHE A C 1
ATOM 769 O O . PHE A 1 93 ? -22.254 -5.390 22.730 1.00 95.75 93 PHE A O 1
ATOM 776 N N . VAL A 1 94 ? -21.119 -3.454 22.530 1.00 95.56 94 VAL A N 1
ATOM 777 C CA . VAL A 1 94 ? -20.937 -3.246 23.975 1.00 95.56 94 VAL A CA 1
ATOM 778 C C . VAL A 1 94 ? -22.291 -3.120 24.675 1.00 95.56 94 VAL A C 1
ATOM 780 O O . VAL A 1 94 ? -22.513 -3.776 25.689 1.00 95.56 94 VAL A O 1
ATOM 783 N N . LYS A 1 95 ? -23.235 -2.360 24.098 1.00 94.69 95 LYS A N 1
ATOM 784 C CA . LYS A 1 95 ? -24.600 -2.219 24.636 1.00 94.69 95 LYS A CA 1
ATOM 785 C C . LYS A 1 95 ? -25.392 -3.526 24.678 1.00 94.69 95 LYS A C 1
ATOM 787 O O . LYS A 1 95 ? -26.261 -3.651 25.524 1.00 94.69 95 LYS A O 1
ATOM 792 N N . ARG A 1 96 ? -25.152 -4.460 23.752 1.00 91.62 96 ARG A N 1
ATOM 793 C CA . ARG A 1 96 ? -25.826 -5.774 23.727 1.00 91.62 96 ARG A CA 1
ATOM 794 C C . ARG A 1 96 ? -25.210 -6.790 24.689 1.00 91.62 96 ARG A C 1
ATOM 796 O O . ARG A 1 96 ? -25.839 -7.805 24.960 1.00 91.62 96 ARG A O 1
ATOM 803 N N . SER A 1 97 ? -23.983 -6.541 25.142 1.00 83.88 97 SER A N 1
ATOM 804 C CA . SER A 1 97 ? -23.214 -7.447 26.006 1.00 83.88 97 SER A CA 1
ATOM 805 C C . SER A 1 97 ? -23.287 -7.068 27.493 1.00 83.88 97 SER A C 1
ATOM 807 O O . SER A 1 97 ? -22.622 -7.703 28.307 1.00 83.88 97 SER A O 1
ATOM 809 N N . THR A 1 98 ? -24.058 -6.027 27.831 1.00 65.06 98 THR A N 1
ATOM 810 C CA . THR A 1 98 ? -24.350 -5.550 29.195 1.00 65.06 98 THR A CA 1
ATOM 811 C C . THR A 1 98 ? -25.841 -5.693 29.454 1.00 65.06 98 THR A C 1
ATOM 813 O O . THR A 1 98 ? -26.203 -6.114 30.572 1.00 65.06 98 THR A O 1
#

Secondary structure (DSSP, 8-state):
-PPPPPHHHHHHHHHHSS-EEE--HHHHHHHHHHT--EEE-SS--S--TTBTTTEEE-TT-HHHHHHHHHHGGGG--PPP---S-HHHHHH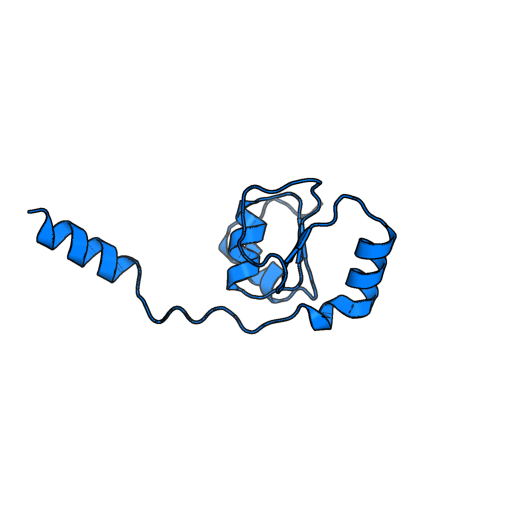HHHHH--